Protein AF-A0A4Q4BUV3-F1 (afdb_monomer)

Solvent-accessible surface area (backbone atoms only — not comparable to full-atom values): 6819 Å² total; per-residue (Å²): 136,80,73,73,77,63,59,69,72,70,64,73,76,80,80,60,52,36,67,53,40,50,51,50,42,55,48,51,51,50,49,51,53,51,48,46,60,72,76,55,54,90,55,51,102,71,52,65,72,69,75,55,47,38,28,50,54,20,21,55,54,13,25,55,51,11,51,73,46,25,76,79,50,69,86,51,58,69,67,56,48,50,50,52,30,52,51,52,36,66,43,22,57,72,78,22,65,92,39,58,62,58,18,38,16,52,26,19,21,36,51,14,25,40,35,22,20,49,28,52,49,33,50,62,78,73,106

Secondary structure (DSSP, 8-state):
---TTSGGGSS------HHHHHHHHHHHHHHHHHHHHHH-GGG-SS--GGGGHHHHHHHHHHHHHHHHHHHHHTTS-HHHHHHHHHHHHHHHHHH-TT-HHHHHHHHHHHHHHHHHHHHHHHHHHT-

Sequence (127 aa):
MTNHTDRRRVDGDITFSAAAWIAIDLVALGVLVLLLWIFQPEKGLLPEPSWLIDPVVGWLIGNVVGFVAFRALLRIPPAAVAAACLVLVALSPIVFVKYPAMGAFFAGLVIGLGSGALIHRARVEQA

Nearest PDB structures (foldseek):
  8pnl-assembly1_A  TM=5.744E-01  e=1.800E+00  Mycolicibacterium hassiacum DSM 44199

Structure (mmCIF, N/CA/C/O backbone):
data_AF-A0A4Q4BUV3-F1
#
_entry.id   AF-A0A4Q4BUV3-F1
#
loop_
_atom_site.group_PDB
_atom_site.id
_atom_site.type_symbol
_atom_site.label_atom_id
_atom_site.label_alt_id
_atom_site.label_comp_id
_atom_site.label_asym_id
_atom_site.label_entity_id
_atom_site.label_seq_id
_atom_site.pdbx_PDB_ins_code
_atom_site.Cartn_x
_atom_site.Cartn_y
_atom_site.Cartn_z
_atom_site.occupancy
_atom_site.B_iso_or_equiv
_atom_site.auth_seq_id
_atom_site.auth_comp_id
_atom_site.auth_asym_id
_atom_site.auth_atom_id
_atom_site.pdbx_PDB_model_num
ATOM 1 N N . MET A 1 1 ? 35.374 19.566 -24.943 1.00 44.75 1 MET A N 1
ATOM 2 C CA . MET A 1 1 ? 34.295 18.603 -25.251 1.00 44.75 1 MET A CA 1
ATOM 3 C C . MET A 1 1 ? 33.828 18.011 -23.935 1.00 44.75 1 MET A C 1
ATOM 5 O O . MET A 1 1 ? 34.454 17.108 -23.401 1.00 44.75 1 MET A O 1
ATOM 9 N N . THR A 1 2 ? 32.833 18.643 -23.324 1.00 46.62 2 THR A N 1
ATOM 10 C CA . THR A 1 2 ? 32.289 18.256 -22.021 1.00 46.62 2 THR A CA 1
ATOM 11 C C . THR A 1 2 ? 31.466 16.982 -22.170 1.00 46.62 2 THR A C 1
ATOM 13 O O . THR A 1 2 ? 30.548 16.932 -22.986 1.00 46.62 2 THR A O 1
ATOM 16 N N . ASN A 1 3 ? 31.829 15.955 -21.399 1.00 44.91 3 ASN A N 1
ATOM 17 C CA . ASN A 1 3 ? 31.134 14.674 -21.286 1.00 44.91 3 ASN A CA 1
ATOM 18 C C . ASN A 1 3 ? 29.644 14.889 -20.958 1.00 44.91 3 ASN A C 1
ATOM 20 O O . ASN A 1 3 ? 29.255 15.024 -19.802 1.00 44.91 3 ASN A O 1
ATOM 24 N N . HIS A 1 4 ? 28.792 14.904 -21.984 1.00 49.50 4 HIS A N 1
ATOM 25 C CA . HIS A 1 4 ? 27.333 14.852 -21.834 1.00 49.50 4 HIS A CA 1
ATOM 26 C C . HIS A 1 4 ? 26.827 13.455 -21.438 1.00 49.50 4 HIS A C 1
ATOM 28 O O . HIS A 1 4 ? 25.644 13.279 -21.158 1.00 49.50 4 HIS A O 1
ATOM 34 N N . THR A 1 5 ? 27.717 12.468 -21.394 1.00 51.16 5 THR A N 1
ATOM 35 C CA . THR A 1 5 ? 27.432 11.081 -21.024 1.00 51.16 5 THR A CA 1
ATOM 36 C C . THR A 1 5 ? 27.304 10.863 -19.519 1.00 51.16 5 THR A C 1
ATOM 38 O O . THR A 1 5 ? 26.692 9.879 -19.123 1.00 51.16 5 THR A O 1
ATOM 41 N N . ASP A 1 6 ? 27.785 11.791 -18.684 1.00 44.88 6 ASP A N 1
ATOM 42 C CA . ASP A 1 6 ? 27.746 11.629 -17.222 1.00 44.88 6 ASP A CA 1
ATOM 43 C C . ASP A 1 6 ? 26.495 12.249 -16.572 1.00 44.88 6 ASP A C 1
ATOM 45 O O . ASP A 1 6 ? 26.070 11.856 -15.489 1.00 44.88 6 ASP A O 1
ATOM 49 N N . ARG A 1 7 ? 25.811 13.174 -17.265 1.00 43.19 7 ARG A N 1
ATOM 50 C CA . ARG A 1 7 ? 24.569 13.777 -16.742 1.00 43.19 7 ARG A CA 1
ATOM 51 C C . ARG A 1 7 ? 23.370 12.829 -16.740 1.00 43.19 7 ARG A C 1
ATOM 53 O O . ARG A 1 7 ? 22.482 13.022 -15.925 1.00 43.19 7 ARG A O 1
ATOM 60 N N . ARG A 1 8 ? 23.349 11.783 -17.577 1.00 43.66 8 ARG A N 1
ATOM 61 C CA . ARG A 1 8 ? 22.233 10.811 -17.590 1.00 43.66 8 ARG A CA 1
ATOM 62 C C . ARG A 1 8 ? 22.223 9.854 -16.398 1.00 43.66 8 ARG A C 1
ATOM 64 O O . ARG A 1 8 ? 21.238 9.156 -16.212 1.00 43.66 8 ARG A O 1
ATOM 71 N N . ARG A 1 9 ? 23.290 9.802 -15.592 1.00 43.41 9 ARG A N 1
ATOM 72 C CA . ARG A 1 9 ? 23.298 9.041 -14.329 1.00 43.41 9 ARG A CA 1
ATOM 73 C C . ARG A 1 9 ? 22.746 9.827 -13.140 1.00 43.41 9 ARG A C 1
ATOM 75 O O . ARG A 1 9 ? 22.560 9.245 -12.078 1.00 43.41 9 ARG A O 1
ATOM 82 N N . VAL A 1 10 ? 22.493 11.124 -13.319 1.00 46.31 10 VAL A N 1
ATOM 83 C CA . VAL A 1 10 ? 21.963 12.031 -12.287 1.00 46.31 10 VAL A CA 1
ATOM 84 C C . VAL A 1 10 ? 20.458 12.279 -12.475 1.00 46.31 10 VAL A C 1
ATOM 86 O O . VAL A 1 10 ? 19.847 12.988 -11.688 1.00 46.31 10 VAL A O 1
ATOM 89 N N . ASP A 1 11 ? 19.827 11.632 -13.456 1.00 42.47 11 ASP A N 1
ATOM 90 C CA . ASP A 1 11 ? 18.376 11.448 -13.473 1.00 42.47 11 ASP A CA 1
ATOM 91 C C . ASP A 1 11 ? 18.083 10.183 -12.659 1.00 42.47 11 ASP A C 1
ATOM 93 O O . ASP A 1 11 ? 18.047 9.067 -13.171 1.00 42.47 11 ASP A O 1
ATOM 97 N N . GLY A 1 12 ? 18.044 10.370 -11.338 1.00 42.50 12 GLY A N 1
ATOM 98 C CA . GLY A 1 12 ? 17.965 9.324 -10.326 1.00 42.50 12 GLY A CA 1
ATOM 99 C C . GLY A 1 12 ? 16.660 8.534 -10.353 1.00 42.50 12 GLY A C 1
ATOM 100 O O . GLY A 1 12 ? 15.822 8.684 -9.465 1.00 42.50 12 GLY A O 1
ATOM 101 N N . ASP A 1 13 ? 16.520 7.631 -11.317 1.00 49.44 13 ASP A N 1
ATOM 102 C CA . ASP A 1 13 ? 15.626 6.492 -11.179 1.00 49.44 13 ASP A CA 1
ATOM 103 C C . ASP A 1 13 ? 16.238 5.566 -10.123 1.00 49.44 13 ASP A C 1
ATOM 105 O O . ASP A 1 13 ? 17.085 4.719 -10.406 1.00 49.44 13 ASP A O 1
ATOM 109 N N . ILE A 1 14 ? 15.845 5.756 -8.860 1.00 54.91 14 ILE A N 1
ATOM 110 C CA . ILE A 1 14 ? 16.101 4.766 -7.814 1.00 54.91 14 ILE A CA 1
ATOM 111 C C . ILE A 1 14 ? 15.258 3.536 -8.174 1.00 54.91 14 ILE A C 1
ATOM 113 O O . ILE A 1 14 ? 14.113 3.387 -7.743 1.00 54.91 14 ILE A O 1
ATOM 117 N N . THR A 1 15 ? 15.801 2.671 -9.028 1.00 59.22 15 THR A N 1
ATOM 118 C CA . THR A 1 15 ? 15.184 1.398 -9.396 1.00 59.22 15 THR A CA 1
ATOM 119 C C . THR A 1 15 ? 15.360 0.433 -8.232 1.00 59.22 15 THR A C 1
ATOM 121 O O . THR A 1 15 ? 16.354 -0.287 -8.129 1.00 59.22 15 THR A O 1
ATOM 124 N N . PHE A 1 16 ? 14.407 0.461 -7.306 1.00 69.75 16 PHE A N 1
ATOM 125 C CA . PHE A 1 16 ? 14.313 -0.531 -6.245 1.00 69.75 16 PHE A CA 1
ATOM 126 C C . PHE A 1 16 ? 13.957 -1.899 -6.828 1.00 69.75 16 PHE A C 1
ATOM 128 O O . PHE A 1 16 ? 13.153 -2.011 -7.756 1.00 69.75 16 PHE A O 1
ATOM 135 N N . SER A 1 17 ? 14.536 -2.957 -6.259 1.00 84.62 17 SER A N 1
ATOM 136 C CA . SER A 1 17 ? 14.146 -4.319 -6.611 1.00 84.62 17 SER A CA 1
ATOM 137 C C . SER A 1 17 ? 12.696 -4.594 -6.210 1.00 84.62 17 SER A C 1
ATOM 139 O O . SER A 1 17 ? 12.170 -3.983 -5.277 1.00 84.62 17 SER A O 1
ATOM 141 N N . ALA A 1 18 ? 12.048 -5.565 -6.860 1.00 85.25 18 ALA A N 1
ATOM 142 C CA . ALA A 1 18 ? 10.712 -6.002 -6.452 1.00 85.25 18 ALA A CA 1
ATOM 143 C C . ALA A 1 18 ? 10.667 -6.405 -4.963 1.00 85.25 18 ALA A C 1
ATOM 145 O O . ALA A 1 18 ? 9.688 -6.126 -4.278 1.00 85.25 18 ALA A O 1
ATOM 146 N N . ALA A 1 19 ? 11.749 -6.997 -4.441 1.00 86.12 19 ALA A N 1
ATOM 147 C CA . ALA A 1 19 ? 11.889 -7.325 -3.023 1.00 86.12 19 ALA A CA 1
ATOM 148 C C . ALA A 1 19 ? 11.889 -6.081 -2.118 1.00 86.12 19 ALA A C 1
ATOM 150 O O . ALA A 1 19 ? 11.239 -6.089 -1.074 1.00 86.12 19 ALA A O 1
ATOM 151 N N . ALA A 1 20 ? 12.566 -5.001 -2.521 1.00 87.50 20 ALA A N 1
ATOM 152 C CA . ALA A 1 20 ? 12.547 -3.745 -1.776 1.00 87.50 20 ALA A CA 1
ATOM 153 C C . ALA A 1 20 ? 11.144 -3.115 -1.765 1.00 87.50 20 ALA A C 1
ATOM 155 O O . ALA A 1 20 ? 10.697 -2.660 -0.715 1.00 87.50 20 ALA A O 1
ATOM 156 N N . TRP A 1 21 ? 10.409 -3.163 -2.881 1.00 89.06 21 TRP A N 1
ATOM 157 C CA . TRP A 1 21 ? 9.020 -2.688 -2.919 1.00 89.06 21 TRP A CA 1
ATOM 158 C C . TRP A 1 21 ? 8.074 -3.518 -2.047 1.00 89.06 21 TRP A C 1
ATOM 160 O O . TRP A 1 21 ? 7.234 -2.939 -1.366 1.00 89.06 21 TRP A O 1
ATOM 170 N N . ILE A 1 22 ? 8.242 -4.844 -2.005 1.00 90.06 22 ILE A N 1
ATOM 171 C CA . ILE A 1 22 ? 7.488 -5.715 -1.086 1.00 90.06 22 ILE A CA 1
ATOM 172 C C . ILE A 1 22 ? 7.791 -5.347 0.373 1.00 90.06 22 ILE A C 1
ATOM 174 O O . ILE A 1 22 ? 6.876 -5.251 1.186 1.00 90.06 22 ILE A O 1
ATOM 178 N N . ALA A 1 23 ? 9.060 -5.112 0.718 1.00 91.75 23 ALA A N 1
ATOM 179 C CA . ALA A 1 23 ? 9.426 -4.704 2.072 1.00 91.75 23 ALA A CA 1
ATOM 180 C C . ALA A 1 23 ? 8.800 -3.349 2.446 1.00 91.75 23 ALA A C 1
ATOM 182 O O . ALA A 1 23 ? 8.243 -3.217 3.533 1.00 91.75 23 ALA A O 1
ATOM 183 N N . ILE A 1 24 ? 8.840 -2.368 1.538 1.00 89.88 24 ILE A N 1
ATOM 184 C CA . ILE A 1 24 ? 8.211 -1.052 1.734 1.00 89.88 24 ILE A CA 1
ATOM 185 C C . ILE A 1 24 ? 6.696 -1.193 1.924 1.00 89.88 24 ILE A C 1
ATOM 187 O O . ILE A 1 24 ? 6.144 -0.558 2.817 1.00 89.88 24 ILE A O 1
ATOM 191 N N . ASP A 1 25 ? 6.036 -2.033 1.129 1.00 92.12 25 ASP A N 1
ATOM 192 C CA . ASP A 1 25 ? 4.597 -2.299 1.220 1.00 92.12 25 ASP A CA 1
ATOM 193 C C . ASP A 1 25 ? 4.198 -2.881 2.583 1.00 92.12 25 ASP A C 1
ATOM 195 O O . ASP A 1 25 ? 3.323 -2.344 3.266 1.00 92.12 25 ASP A O 1
ATOM 199 N N . LEU A 1 26 ? 4.904 -3.923 3.034 1.00 94.38 26 LEU A N 1
ATOM 200 C CA . LEU A 1 26 ? 4.660 -4.543 4.338 1.00 94.38 26 LEU A CA 1
ATOM 201 C C . LEU A 1 26 ? 4.936 -3.577 5.496 1.00 94.38 26 LEU A C 1
ATOM 203 O O . LEU A 1 26 ? 4.176 -3.545 6.464 1.00 94.38 26 LEU A O 1
ATOM 207 N N . VAL A 1 27 ? 5.995 -2.767 5.397 1.00 94.31 27 VAL A N 1
ATOM 208 C CA . VAL A 1 27 ? 6.300 -1.730 6.392 1.00 94.31 27 VAL A CA 1
ATOM 209 C C . VAL A 1 27 ? 5.212 -0.658 6.402 1.00 94.31 27 VAL A C 1
ATOM 211 O O . VAL A 1 27 ? 4.765 -0.275 7.478 1.00 94.31 27 VAL A O 1
ATOM 214 N N . ALA A 1 28 ? 4.740 -0.201 5.241 1.00 92.00 28 ALA A N 1
ATOM 215 C CA . ALA A 1 28 ? 3.675 0.795 5.146 1.00 92.00 28 ALA A CA 1
ATOM 216 C C . ALA A 1 28 ? 2.360 0.284 5.754 1.00 92.00 28 ALA A C 1
ATOM 218 O O . ALA A 1 28 ? 1.730 0.998 6.537 1.00 92.00 28 ALA A O 1
ATOM 219 N N . LEU A 1 29 ? 1.979 -0.964 5.460 1.00 92.56 29 LEU A N 1
ATOM 220 C CA . LEU A 1 29 ? 0.818 -1.602 6.079 1.00 92.56 29 LEU A CA 1
ATOM 221 C C . LEU A 1 29 ? 1.000 -1.746 7.596 1.00 92.56 29 LEU A C 1
ATOM 223 O O . LEU A 1 29 ? 0.091 -1.416 8.355 1.00 92.56 29 LEU A O 1
ATOM 227 N N . GLY A 1 30 ? 2.176 -2.186 8.050 1.00 91.44 30 GLY A N 1
ATOM 228 C CA . GLY A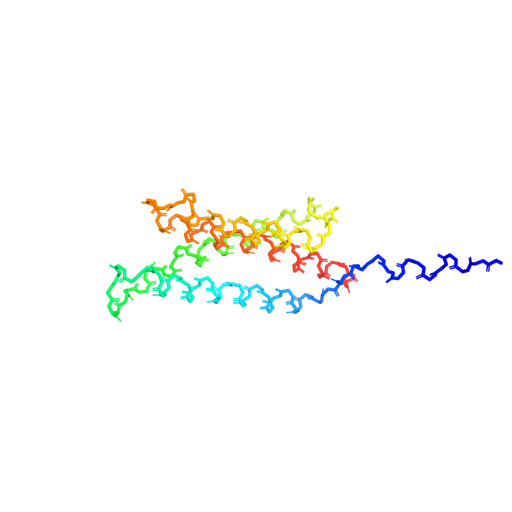 1 30 ? 2.494 -2.307 9.474 1.00 91.44 30 GLY A CA 1
ATOM 229 C C . GLY A 1 30 ? 2.422 -0.968 10.212 1.00 91.44 30 GLY A C 1
ATOM 230 O O . GLY A 1 30 ? 1.850 -0.893 11.298 1.00 91.44 30 GLY A O 1
ATOM 231 N N . VAL A 1 31 ? 2.931 0.105 9.600 1.00 91.56 31 VAL A N 1
ATOM 232 C CA . VAL A 1 31 ? 2.824 1.472 10.126 1.00 91.56 31 VAL A CA 1
ATOM 233 C C . VAL A 1 31 ? 1.364 1.914 10.190 1.00 91.56 31 VAL A C 1
ATOM 235 O O . VAL A 1 31 ? 0.948 2.432 11.222 1.00 91.56 31 VAL A O 1
ATOM 238 N N . LEU A 1 32 ? 0.562 1.673 9.146 1.00 89.94 32 LEU A N 1
ATOM 239 C CA . LEU A 1 32 ? -0.870 1.990 9.168 1.00 89.94 32 LEU A CA 1
ATOM 240 C C . LEU A 1 32 ? -1.582 1.265 10.319 1.00 89.94 32 LEU A C 1
ATOM 242 O O . LEU A 1 32 ? -2.307 1.895 11.085 1.00 89.94 32 LEU A O 1
ATOM 246 N N . VAL A 1 33 ? -1.345 -0.038 10.470 1.00 88.69 33 VAL A N 1
ATOM 247 C CA . VAL A 1 33 ? -1.927 -0.853 11.546 1.00 88.69 33 VAL A CA 1
ATOM 248 C C . VAL A 1 33 ? -1.511 -0.334 12.925 1.00 88.69 33 VAL A C 1
ATOM 250 O O . VAL A 1 33 ? -2.360 -0.199 13.805 1.00 88.69 33 V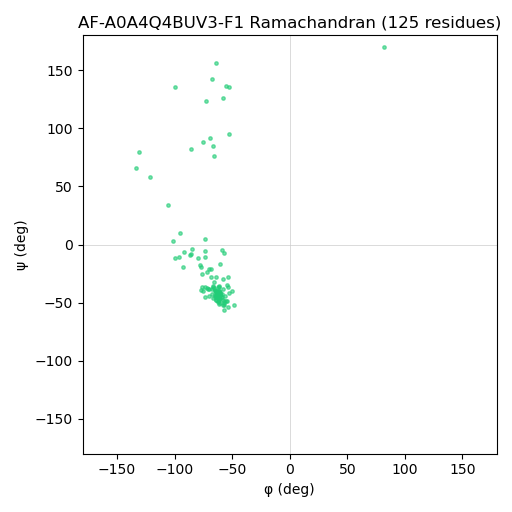AL A O 1
ATOM 253 N N . LEU A 1 34 ? -0.234 0.017 13.108 1.00 87.94 34 LEU A N 1
ATOM 254 C CA . LEU A 1 34 ? 0.275 0.584 14.358 1.00 87.94 34 LEU A CA 1
ATOM 255 C C . LEU A 1 34 ? -0.380 1.936 14.679 1.00 87.94 34 LEU A C 1
ATOM 257 O O . LEU A 1 34 ? -0.763 2.179 15.822 1.00 87.94 34 LEU A O 1
ATOM 261 N N . LEU A 1 35 ? -0.538 2.805 13.678 1.00 85.06 35 LEU A N 1
ATOM 262 C CA . LEU A 1 35 ? -1.200 4.099 13.844 1.00 85.06 35 LEU A CA 1
ATOM 263 C C . LEU A 1 35 ? -2.677 3.930 14.212 1.00 85.06 35 LEU A C 1
ATOM 265 O O . LEU A 1 35 ? -3.151 4.600 15.126 1.00 85.06 35 LEU A O 1
ATOM 269 N N . LEU A 1 36 ? -3.397 3.020 13.552 1.00 82.69 36 LEU A N 1
ATOM 270 C CA . LEU A 1 36 ? -4.792 2.723 13.891 1.00 82.69 36 LEU A CA 1
ATOM 271 C C . LEU A 1 36 ? -4.916 2.183 15.320 1.00 82.69 36 LEU A C 1
ATOM 273 O O . LEU A 1 36 ? -5.809 2.599 16.052 1.00 82.69 36 LEU A O 1
ATOM 277 N N . TRP A 1 37 ? -3.985 1.328 15.744 1.00 80.19 37 TRP A N 1
ATOM 278 C CA . TRP A 1 37 ? -3.956 0.803 17.107 1.00 80.19 37 TRP A CA 1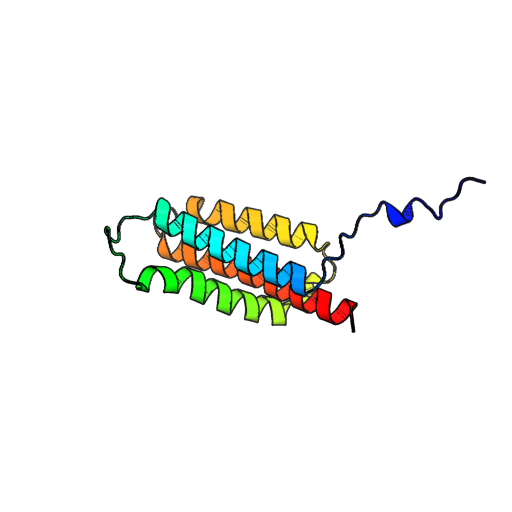
ATOM 279 C C . TRP A 1 37 ? -3.726 1.892 18.170 1.00 80.19 37 TRP A C 1
ATOM 281 O O . TRP A 1 37 ? -4.396 1.883 19.200 1.00 80.19 37 TRP A O 1
ATOM 291 N N . ILE A 1 38 ? -2.827 2.852 17.917 1.00 80.19 38 ILE A N 1
ATOM 292 C CA . ILE A 1 38 ? -2.524 3.953 18.852 1.00 80.19 38 ILE A CA 1
ATOM 293 C C . ILE A 1 38 ? -3.652 4.994 18.890 1.00 80.19 38 ILE A C 1
ATOM 295 O O . ILE A 1 38 ? -4.031 5.459 19.965 1.00 80.19 38 ILE A O 1
ATOM 299 N N . PHE A 1 39 ? -4.163 5.396 17.723 1.00 76.69 39 PHE A N 1
ATOM 300 C CA . PHE A 1 39 ? -5.027 6.574 17.588 1.00 76.69 39 PHE A CA 1
ATOM 301 C C . PHE A 1 39 ? -6.526 6.262 17.517 1.00 76.69 39 PHE A C 1
ATOM 303 O O . PHE A 1 39 ? -7.326 7.185 17.658 1.00 76.69 39 PHE A O 1
ATOM 310 N N . GLN A 1 40 ? -6.932 5.000 17.337 1.00 70.19 40 GLN A N 1
ATOM 311 C CA . GLN A 1 40 ? -8.344 4.588 17.364 1.00 70.19 40 GLN A CA 1
ATOM 312 C C . GLN A 1 40 ? -8.633 3.524 18.443 1.00 70.19 40 GLN A C 1
ATOM 314 O O . GLN A 1 40 ? -9.156 2.449 18.139 1.00 70.19 40 GLN A O 1
ATOM 319 N N . PRO A 1 41 ? -8.356 3.813 19.731 1.00 57.31 41 PRO A N 1
ATOM 320 C CA . PRO A 1 41 ? -8.573 2.876 20.833 1.00 57.31 41 PRO A CA 1
ATOM 321 C C . PRO A 1 41 ? -10.054 2.685 21.206 1.00 57.31 41 PRO A C 1
ATOM 323 O O . PRO A 1 41 ? -10.343 1.974 22.167 1.00 57.31 41 PRO A O 1
ATOM 326 N N . GLU A 1 42 ? -11.006 3.274 20.466 1.00 55.56 42 GLU A N 1
ATOM 327 C CA . GLU A 1 42 ? -12.459 3.176 20.719 1.00 55.56 42 GLU A CA 1
ATOM 328 C C . GLU A 1 42 ? -12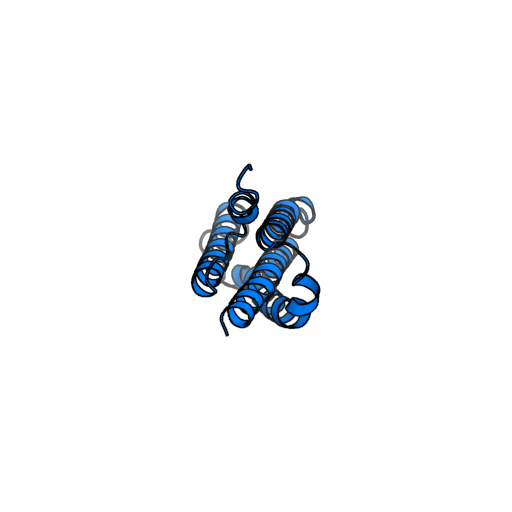.992 1.726 20.750 1.00 55.56 42 GLU A C 1
ATOM 330 O O . GLU A 1 42 ? -14.131 1.493 21.144 1.00 55.56 42 GLU A O 1
ATOM 335 N N . LYS A 1 43 ? -12.163 0.732 20.406 1.00 53.50 43 LYS A N 1
ATOM 336 C CA . LYS A 1 43 ? -12.467 -0.704 20.496 1.00 53.50 43 LYS A CA 1
ATOM 337 C C . LYS A 1 43 ? -11.980 -1.397 21.784 1.00 53.50 43 LYS A C 1
ATOM 339 O O . LYS A 1 43 ? -12.099 -2.613 21.894 1.00 53.50 43 LYS A O 1
ATOM 344 N N . GLY A 1 44 ? -11.515 -0.649 22.787 1.00 46.41 44 GLY A N 1
ATOM 345 C CA . GLY A 1 44 ? -11.133 -1.180 24.103 1.00 46.41 44 GLY A CA 1
ATOM 346 C C . GLY A 1 44 ? -9.723 -1.782 24.151 1.00 46.41 44 GLY A C 1
ATOM 347 O O . GLY A 1 44 ? -9.074 -1.964 23.130 1.00 46.41 44 GLY A O 1
ATOM 348 N N . LEU A 1 45 ? -9.234 -2.089 25.362 1.00 52.41 45 LEU A N 1
ATOM 349 C CA . LEU A 1 45 ? -7.873 -2.601 25.634 1.00 52.41 45 LEU A CA 1
ATOM 350 C C . LEU A 1 45 ? -7.546 -3.945 24.947 1.00 52.41 45 LEU A C 1
ATOM 352 O O . LEU A 1 45 ? -6.377 -4.305 24.827 1.00 52.41 45 LEU A O 1
ATOM 356 N N . LEU A 1 46 ? -8.574 -4.660 24.483 1.00 53.06 46 LEU A N 1
ATOM 357 C CA . LEU A 1 46 ? -8.493 -5.838 23.622 1.00 53.06 46 LEU A CA 1
ATOM 358 C C . LEU A 1 46 ? -9.464 -5.632 22.451 1.00 53.06 46 LEU A C 1
ATOM 360 O O . LEU A 1 46 ? -10.583 -6.144 22.496 1.00 53.06 46 LEU A O 1
ATOM 364 N N . PRO A 1 47 ? -9.081 -4.850 21.427 1.00 56.56 47 PRO A N 1
ATOM 365 C CA . PRO A 1 47 ? -9.916 -4.672 20.255 1.00 56.56 47 PRO A CA 1
ATOM 366 C C . PRO A 1 47 ? -10.188 -6.038 19.626 1.00 56.56 47 PRO A C 1
ATOM 368 O O . PRO A 1 47 ? -9.244 -6.770 19.315 1.00 56.56 47 PRO A O 1
ATOM 371 N N . GLU A 1 48 ? -11.454 -6.390 19.406 1.00 66.81 48 GLU A N 1
ATOM 372 C CA . GLU A 1 48 ? -11.772 -7.549 18.572 1.00 66.81 48 GLU A CA 1
ATOM 373 C C . GLU A 1 48 ? -11.050 -7.400 17.228 1.00 66.81 48 GLU A C 1
ATOM 375 O O . GLU A 1 48 ? -11.105 -6.314 16.649 1.00 66.81 48 GLU A O 1
ATOM 380 N N . PRO A 1 49 ? -10.411 -8.447 16.678 1.00 69.50 49 PRO A N 1
ATOM 381 C CA . PRO A 1 49 ? -9.571 -8.350 15.477 1.00 69.50 49 PRO A CA 1
ATOM 382 C C . PRO A 1 49 ? -10.291 -7.811 14.226 1.00 69.50 49 PRO A C 1
ATOM 384 O O . PRO A 1 49 ? -9.651 -7.558 13.209 1.00 69.50 49 PRO A O 1
ATOM 387 N N . SER A 1 50 ? -11.603 -7.574 14.296 1.00 76.75 50 SER A N 1
ATOM 388 C CA . SER A 1 50 ? -12.423 -6.956 13.257 1.00 76.75 50 SER A CA 1
ATOM 389 C C . SER A 1 50 ? -11.909 -5.599 12.762 1.00 76.75 50 SER A C 1
ATOM 391 O O . SER A 1 50 ? -12.121 -5.263 11.604 1.00 76.75 50 SER A O 1
ATOM 393 N N . TRP A 1 51 ? -11.198 -4.816 13.580 1.00 77.19 51 TRP A N 1
ATOM 394 C CA . TRP A 1 51 ? -10.626 -3.529 13.145 1.00 77.19 51 TRP A CA 1
ATOM 395 C C . TRP A 1 51 ? -9.488 -3.650 12.132 1.00 77.19 51 TRP A C 1
ATOM 397 O O . TRP A 1 51 ? -9.214 -2.691 11.417 1.00 77.19 51 TRP A O 1
ATOM 407 N N . LEU A 1 52 ? -8.840 -4.816 12.055 1.00 84.81 52 LEU A N 1
ATOM 408 C CA . LEU A 1 52 ? -7.822 -5.098 11.044 1.00 84.81 52 LEU A CA 1
ATOM 409 C C . LEU A 1 52 ? -8.445 -5.396 9.680 1.00 84.81 52 LEU A C 1
ATOM 411 O O . LEU A 1 52 ? -7.756 -5.292 8.669 1.00 84.81 52 LEU A O 1
ATOM 415 N N . ILE A 1 53 ? -9.730 -5.762 9.636 1.00 88.25 53 ILE A N 1
ATOM 416 C CA . ILE A 1 53 ? -10.391 -6.183 8.399 1.00 88.25 53 ILE A CA 1
ATOM 417 C C . ILE A 1 53 ? -10.393 -5.034 7.395 1.00 88.25 53 ILE A C 1
ATOM 419 O O . ILE A 1 53 ? -9.964 -5.232 6.264 1.00 88.25 53 ILE A O 1
ATOM 423 N N . ASP A 1 54 ? -10.802 -3.835 7.806 1.00 89.62 54 ASP A N 1
ATOM 424 C CA . ASP A 1 54 ? -10.922 -2.686 6.905 1.00 89.62 54 ASP A CA 1
ATOM 425 C C . ASP A 1 54 ? -9.598 -2.341 6.187 1.00 89.62 54 ASP A C 1
ATOM 427 O O . ASP A 1 54 ? -9.574 -2.364 4.950 1.00 89.62 54 ASP A O 1
ATOM 431 N N . PRO A 1 55 ? -8.473 -2.080 6.891 1.00 91.00 55 PRO A N 1
ATOM 432 C CA . PRO A 1 55 ? -7.211 -1.756 6.228 1.00 91.00 55 PRO A CA 1
ATOM 433 C C . PRO A 1 55 ? -6.632 -2.936 5.437 1.00 91.00 55 PRO A C 1
ATOM 435 O O . PRO A 1 55 ? -6.080 -2.721 4.359 1.00 91.00 55 PRO A O 1
ATOM 438 N N . VAL A 1 56 ? -6.773 -4.178 5.919 1.00 93.38 56 VAL A N 1
ATOM 439 C CA . VAL A 1 56 ? -6.239 -5.363 5.223 1.00 93.38 56 VAL A CA 1
ATOM 440 C C . VAL A 1 56 ? -7.023 -5.654 3.945 1.00 93.38 56 VAL A C 1
ATOM 442 O O . VAL A 1 56 ? -6.418 -5.894 2.903 1.00 93.38 56 VAL A O 1
ATOM 445 N N . VAL A 1 57 ? -8.356 -5.597 3.985 1.00 94.56 57 VAL A N 1
ATOM 446 C CA . VAL A 1 57 ? -9.202 -5.793 2.797 1.00 94.56 57 VAL A CA 1
ATOM 447 C C . VAL A 1 57 ? -8.943 -4.687 1.781 1.00 94.56 57 VAL A C 1
ATOM 449 O O . VAL A 1 57 ? -8.764 -4.988 0.600 1.00 94.56 57 VAL A O 1
ATOM 452 N N . GLY A 1 58 ? -8.846 -3.432 2.233 1.00 94.50 58 GLY A N 1
ATOM 453 C CA . GLY A 1 58 ? -8.431 -2.319 1.385 1.00 94.50 58 GLY A CA 1
ATOM 454 C C . GLY A 1 58 ? -7.103 -2.615 0.692 1.00 94.50 58 GLY A C 1
ATOM 455 O O . GLY A 1 58 ? -7.036 -2.592 -0.534 1.00 94.50 58 GLY A O 1
ATOM 456 N N . TRP A 1 59 ? -6.074 -2.983 1.456 1.00 96.88 59 TRP A N 1
ATOM 457 C CA . TRP A 1 59 ? -4.738 -3.307 0.943 1.00 96.88 59 TRP A CA 1
ATOM 458 C C . TRP A 1 59 ? -4.714 -4.465 -0.059 1.00 96.88 59 TRP A C 1
ATOM 460 O O . TRP A 1 59 ? -4.060 -4.361 -1.101 1.00 96.88 59 TRP A O 1
ATOM 470 N N . LEU A 1 60 ? -5.463 -5.539 0.198 1.00 96.19 60 LEU A N 1
ATOM 471 C CA . LEU A 1 60 ? -5.577 -6.668 -0.728 1.00 96.19 60 LEU A CA 1
ATOM 472 C C . LEU A 1 60 ? -6.247 -6.253 -2.044 1.00 96.19 60 LEU A C 1
ATOM 474 O O . LEU A 1 60 ? -5.720 -6.542 -3.120 1.00 96.19 60 LEU A O 1
ATOM 478 N N . ILE A 1 61 ? -7.376 -5.541 -1.970 1.00 96.12 61 ILE A N 1
ATOM 479 C CA . ILE A 1 61 ? -8.073 -5.031 -3.160 1.00 96.12 61 ILE A CA 1
ATOM 480 C C . ILE A 1 61 ? -7.163 -4.065 -3.923 1.00 96.12 61 ILE A C 1
ATOM 482 O O . ILE A 1 61 ? -7.035 -4.174 -5.142 1.00 96.12 61 ILE A O 1
ATOM 486 N N . GLY A 1 62 ? -6.490 -3.164 -3.208 1.00 95.12 62 GLY A N 1
ATOM 487 C CA . GLY A 1 62 ? -5.521 -2.227 -3.759 1.00 95.12 62 GLY A CA 1
ATOM 488 C C . GLY A 1 62 ? -4.433 -2.940 -4.555 1.00 95.12 62 GLY A C 1
ATOM 489 O O . GLY A 1 62 ? -4.210 -2.582 -5.705 1.00 95.12 62 GLY A O 1
ATOM 490 N N . ASN A 1 63 ? -3.822 -3.989 -4.000 1.00 95.06 63 ASN A N 1
ATOM 491 C CA . ASN A 1 63 ? -2.791 -4.777 -4.686 1.00 95.0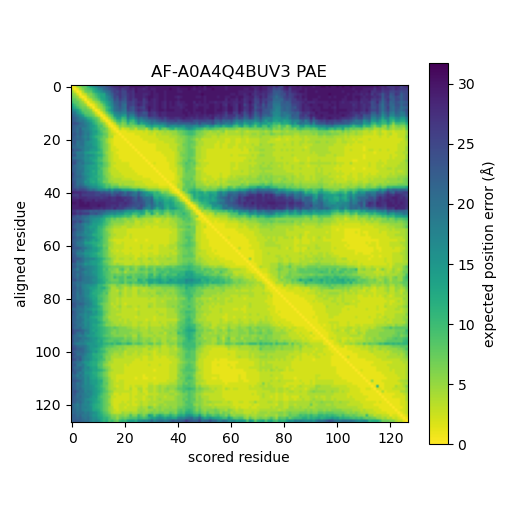6 63 ASN A CA 1
ATOM 492 C C . ASN A 1 63 ? -3.293 -5.387 -5.996 1.00 95.06 63 ASN A C 1
ATOM 494 O O . ASN A 1 63 ? -2.616 -5.293 -7.022 1.00 95.06 63 ASN A O 1
ATOM 498 N N . VAL A 1 64 ? -4.496 -5.967 -5.988 1.00 94.50 64 VAL A N 1
ATOM 499 C CA . VAL A 1 64 ? -5.113 -6.537 -7.197 1.00 94.50 64 VAL A CA 1
ATOM 500 C C . VAL A 1 64 ? -5.376 -5.449 -8.239 1.00 94.50 64 VAL A C 1
ATOM 502 O O . VAL A 1 64 ? -5.045 -5.620 -9.414 1.00 94.50 64 VAL A O 1
ATOM 505 N N . VAL A 1 65 ? -5.929 -4.308 -7.825 1.00 93.44 65 VAL A N 1
ATOM 506 C CA . VAL A 1 65 ? -6.197 -3.175 -8.724 1.00 93.44 65 VAL A CA 1
ATOM 507 C C . VAL A 1 65 ? -4.893 -2.597 -9.277 1.00 93.44 65 VAL A C 1
ATOM 509 O O . VAL A 1 65 ? -4.792 -2.376 -10.482 1.00 93.44 65 VAL A O 1
ATOM 512 N N . GLY A 1 66 ? -3.880 -2.406 -8.433 1.00 90.50 66 GLY A N 1
ATOM 513 C CA . GLY A 1 66 ? -2.550 -1.933 -8.814 1.00 90.50 66 GLY A CA 1
ATOM 514 C C . GLY A 1 66 ? -1.869 -2.878 -9.800 1.00 90.50 66 GLY A C 1
ATOM 515 O O . GLY A 1 66 ? -1.311 -2.422 -10.799 1.00 90.50 66 GLY A O 1
ATOM 516 N N . PHE A 1 67 ? -1.997 -4.191 -9.587 1.00 90.00 67 PHE A N 1
ATOM 517 C CA . PHE A 1 67 ? -1.528 -5.201 -10.532 1.00 90.00 67 PHE A CA 1
ATOM 518 C C . PHE A 1 67 ? -2.196 -5.072 -11.899 1.00 90.00 67 PHE A C 1
ATOM 520 O O . PHE A 1 67 ? -1.505 -5.134 -12.906 1.00 90.00 67 PHE A O 1
ATOM 527 N N . VAL A 1 68 ? -3.513 -4.875 -11.971 1.00 90.25 68 VAL A N 1
ATOM 528 C CA . VAL A 1 68 ? -4.214 -4.734 -13.261 1.00 90.25 68 VAL A CA 1
ATOM 529 C C . VAL A 1 68 ? -3.895 -3.387 -13.923 1.00 90.25 68 VAL A C 1
ATOM 531 O O . VAL A 1 68 ? -3.715 -3.309 -15.140 1.00 90.25 68 VAL A O 1
ATOM 534 N N . ALA A 1 69 ? -3.773 -2.323 -13.128 1.00 86.62 69 ALA A N 1
ATOM 535 C CA . ALA A 1 69 ? -3.566 -0.956 -13.597 1.00 86.62 69 ALA A CA 1
ATOM 536 C C . ALA A 1 69 ? -2.093 -0.594 -13.869 1.00 86.62 69 ALA A C 1
ATOM 538 O O . ALA A 1 69 ? -1.821 0.503 -14.363 1.00 86.62 69 ALA A O 1
ATOM 539 N N . PHE A 1 70 ? -1.137 -1.492 -13.600 1.00 82.88 70 PHE A N 1
ATOM 540 C CA . PHE A 1 70 ? 0.300 -1.185 -13.657 1.00 82.88 70 PHE A CA 1
ATOM 541 C C . PHE A 1 70 ? 0.741 -0.581 -14.998 1.00 82.88 70 PHE A C 1
ATOM 543 O O . PHE A 1 70 ? 1.563 0.333 -15.027 1.00 82.88 70 PHE A O 1
ATOM 550 N N . ARG A 1 71 ? 0.149 -1.032 -16.117 1.00 81.81 71 ARG A N 1
ATOM 551 C CA . ARG A 1 71 ? 0.469 -0.529 -17.464 1.00 81.81 71 ARG A CA 1
ATOM 552 C C . ARG A 1 71 ? 0.166 0.956 -17.629 1.00 81.81 71 ARG A C 1
ATOM 554 O O . ARG A 1 71 ? 0.914 1.647 -18.315 1.00 81.81 71 ARG A O 1
ATOM 561 N N . ALA A 1 72 ? -0.900 1.450 -17.003 1.00 78.31 72 ALA A N 1
ATOM 562 C CA . ALA A 1 72 ? -1.233 2.871 -17.026 1.00 78.31 72 ALA A CA 1
ATOM 563 C C . ALA A 1 72 ? -0.211 3.707 -16.231 1.00 78.31 72 ALA A C 1
ATOM 565 O O . ALA A 1 72 ? 0.042 4.861 -16.569 1.00 78.31 72 ALA A O 1
ATOM 566 N N . LEU A 1 73 ? 0.419 3.104 -15.218 1.00 72.94 73 LEU A N 1
ATOM 567 C CA . LEU A 1 73 ? 1.355 3.750 -14.295 1.00 72.94 73 LEU A CA 1
ATOM 568 C C . LEU A 1 73 ? 2.827 3.667 -14.742 1.00 72.94 73 LEU A C 1
ATOM 570 O O . LEU A 1 73 ? 3.676 4.325 -14.146 1.00 72.94 73 LEU A O 1
ATOM 574 N N . LEU A 1 74 ? 3.144 2.937 -15.821 1.00 74.88 74 LEU A N 1
ATOM 575 C CA . LEU A 1 74 ? 4.512 2.812 -16.358 1.00 74.88 74 LEU A CA 1
ATOM 576 C C . LEU A 1 74 ? 5.148 4.156 -16.742 1.00 74.88 74 LEU A C 1
ATOM 578 O O . LEU A 1 74 ? 6.363 4.306 -16.680 1.00 74.88 74 LEU A O 1
ATOM 582 N N . ARG A 1 75 ? 4.331 5.137 -17.142 1.00 77.56 75 ARG A N 1
ATOM 583 C CA . ARG A 1 75 ? 4.805 6.458 -17.587 1.00 77.56 75 ARG A CA 1
ATOM 584 C C . ARG A 1 75 ? 5.165 7.401 -16.437 1.00 77.56 75 ARG A C 1
ATOM 586 O O . ARG A 1 75 ? 5.732 8.458 -16.688 1.00 77.56 75 ARG A O 1
ATOM 593 N N . ILE A 1 76 ? 4.803 7.056 -15.202 1.00 80.69 76 ILE A N 1
ATOM 594 C CA . ILE A 1 76 ? 4.997 7.912 -14.029 1.00 80.69 76 ILE A CA 1
ATOM 595 C C . ILE A 1 76 ? 6.247 7.437 -13.279 1.00 80.69 76 ILE A C 1
ATOM 597 O O . ILE A 1 76 ? 6.385 6.232 -13.082 1.00 80.69 76 ILE A O 1
ATOM 601 N N . PRO A 1 77 ? 7.156 8.320 -12.829 1.00 84.56 77 PRO A N 1
ATOM 602 C CA . PRO A 1 77 ? 8.302 7.909 -12.019 1.00 84.56 77 PRO A CA 1
ATOM 603 C C . PRO A 1 77 ? 7.866 7.129 -10.760 1.00 84.56 77 PRO A C 1
ATOM 605 O O . PRO A 1 77 ? 6.935 7.574 -10.080 1.00 84.56 77 PRO A O 1
ATOM 608 N N . PRO A 1 78 ? 8.525 6.010 -10.394 1.00 83.31 78 PRO A N 1
ATOM 609 C CA . PRO A 1 78 ? 8.157 5.196 -9.229 1.00 83.31 78 PRO A CA 1
ATOM 610 C C . PRO A 1 78 ? 8.042 5.998 -7.929 1.00 83.31 78 PRO A C 1
ATOM 612 O O . PRO A 1 78 ? 7.090 5.842 -7.165 1.00 83.31 78 PRO A O 1
ATOM 615 N N . ALA A 1 79 ? 8.984 6.922 -7.720 1.00 83.12 79 ALA A N 1
ATOM 616 C CA . ALA A 1 79 ? 8.997 7.816 -6.569 1.00 83.12 79 ALA A CA 1
ATOM 617 C C . ALA A 1 79 ? 7.769 8.741 -6.524 1.00 83.12 79 ALA A C 1
ATOM 619 O O . ALA A 1 79 ? 7.235 8.993 -5.448 1.00 83.12 79 ALA A O 1
ATOM 620 N N . ALA A 1 80 ? 7.283 9.209 -7.680 1.00 84.81 80 ALA A N 1
ATOM 621 C CA . ALA A 1 80 ? 6.095 10.057 -7.754 1.00 84.81 80 ALA A CA 1
ATOM 622 C C . ALA A 1 80 ? 4.816 9.273 -7.425 1.00 84.81 80 ALA A C 1
ATOM 624 O O . ALA A 1 80 ? 3.950 9.792 -6.723 1.00 84.81 80 ALA A O 1
ATOM 625 N N . VAL A 1 81 ? 4.719 8.010 -7.862 1.00 85.25 81 VAL A N 1
ATOM 626 C CA . VAL A 1 81 ? 3.613 7.115 -7.477 1.00 85.25 81 VAL A CA 1
ATOM 627 C C . VAL A 1 81 ? 3.621 6.881 -5.966 1.00 85.25 81 VAL A C 1
ATOM 629 O O . VAL A 1 81 ? 2.591 7.058 -5.317 1.00 85.25 81 VAL A O 1
ATOM 632 N N . ALA A 1 82 ? 4.783 6.549 -5.395 1.00 85.69 82 ALA A N 1
ATOM 633 C CA . ALA A 1 82 ? 4.928 6.330 -3.958 1.00 85.69 82 ALA A CA 1
ATOM 634 C C . ALA A 1 82 ? 4.583 7.590 -3.144 1.00 85.69 82 ALA A C 1
ATOM 636 O O . ALA A 1 82 ? 3.833 7.509 -2.172 1.00 85.69 82 ALA A O 1
ATOM 637 N N . ALA A 1 83 ? 5.062 8.763 -3.571 1.00 86.94 83 ALA A N 1
ATOM 638 C CA . ALA A 1 83 ? 4.757 10.037 -2.926 1.00 86.94 83 ALA A CA 1
ATOM 639 C C . ALA A 1 83 ? 3.260 10.377 -2.995 1.00 86.94 83 ALA A C 1
ATOM 641 O O . ALA A 1 83 ? 2.674 10.761 -1.984 1.00 86.94 83 ALA A O 1
ATOM 642 N N . ALA A 1 84 ? 2.619 10.190 -4.154 1.00 88.50 84 ALA A N 1
ATOM 643 C CA . ALA A 1 84 ? 1.182 10.410 -4.306 1.00 88.50 84 ALA A CA 1
ATOM 644 C C . ALA A 1 84 ? 0.369 9.478 -3.395 1.00 88.50 84 ALA A C 1
ATOM 646 O O . ALA A 1 84 ? -0.556 9.930 -2.721 1.00 88.50 84 ALA A O 1
ATOM 647 N N . CYS A 1 85 ? 0.750 8.200 -3.317 1.00 89.75 85 CYS A N 1
ATOM 648 C CA . CYS A 1 85 ? 0.112 7.244 -2.415 1.00 89.75 85 CYS A CA 1
ATOM 649 C C . CYS A 1 85 ? 0.279 7.665 -0.950 1.00 89.75 85 CYS A C 1
ATOM 651 O O . CYS A 1 85 ? -0.693 7.675 -0.203 1.00 89.75 85 CYS A O 1
ATOM 653 N N . LEU A 1 86 ? 1.477 8.091 -0.545 1.00 89.56 86 LEU A N 1
ATOM 654 C CA . LEU A 1 86 ? 1.736 8.556 0.817 1.00 89.56 86 LEU A CA 1
ATOM 655 C C . LEU A 1 86 ? 0.884 9.779 1.187 1.00 89.56 86 LEU A C 1
ATOM 657 O O . LEU A 1 86 ? 0.309 9.818 2.274 1.00 89.56 86 LEU A O 1
ATOM 661 N N . VAL A 1 87 ? 0.744 10.745 0.274 1.00 91.50 87 VAL A N 1
ATOM 662 C CA . VAL A 1 87 ? -0.135 11.909 0.469 1.00 91.50 87 VAL A CA 1
ATOM 663 C C . VAL A 1 87 ? -1.591 11.472 0.626 1.00 91.50 87 VAL A C 1
ATOM 665 O O . VAL A 1 87 ? -2.260 11.907 1.559 1.00 91.50 87 VAL A O 1
ATOM 668 N N . LEU A 1 88 ? -2.083 10.587 -0.241 1.00 90.31 88 LEU A N 1
ATOM 669 C CA . LEU A 1 88 ? -3.459 10.088 -0.172 1.00 90.31 88 LEU A CA 1
ATOM 670 C C . LEU A 1 88 ? -3.732 9.307 1.127 1.00 90.31 88 LEU A C 1
ATOM 672 O O . LEU A 1 88 ? -4.780 9.502 1.743 1.00 90.31 88 LEU A O 1
ATOM 676 N N . VAL A 1 89 ? -2.782 8.486 1.586 1.00 90.19 89 VAL A N 1
ATOM 677 C CA . VAL A 1 89 ? -2.855 7.795 2.886 1.00 90.19 89 VAL A CA 1
ATOM 678 C C . VAL A 1 89 ? -2.924 8.802 4.034 1.00 90.19 89 VAL A C 1
ATOM 680 O O . VAL A 1 89 ? -3.788 8.677 4.899 1.00 90.19 89 VAL A O 1
ATOM 683 N N . ALA A 1 90 ? -2.062 9.822 4.026 1.00 87.44 90 ALA A N 1
ATOM 684 C CA . ALA A 1 90 ? -2.025 10.855 5.061 1.00 87.44 90 ALA A CA 1
ATOM 685 C C . ALA A 1 90 ? -3.291 11.731 5.083 1.00 87.44 90 ALA A C 1
ATOM 687 O O . ALA A 1 90 ? -3.721 12.172 6.148 1.00 87.44 90 ALA A O 1
ATOM 688 N N . LEU A 1 91 ? -3.911 11.964 3.922 1.00 88.25 91 LEU A N 1
ATOM 689 C CA . LEU A 1 91 ? -5.170 12.703 3.811 1.00 88.25 91 LEU A CA 1
ATOM 690 C C . LEU A 1 91 ? -6.385 11.875 4.239 1.00 88.25 91 LEU A C 1
ATOM 692 O O . LEU A 1 91 ? -7.380 12.455 4.671 1.00 88.25 91 LEU A O 1
ATOM 696 N N . SER A 1 92 ? -6.314 10.544 4.159 1.00 86.06 92 SER A N 1
ATOM 697 C CA . SER A 1 92 ? -7.418 9.649 4.523 1.00 86.06 92 SER A CA 1
ATOM 698 C C . SER A 1 92 ? -8.057 9.961 5.893 1.00 86.06 92 SER A C 1
ATOM 700 O O . SER A 1 92 ? -9.268 10.196 5.936 1.00 86.06 92 SER A O 1
ATOM 702 N N . PRO A 1 93 ? -7.311 10.073 7.013 1.00 78.56 93 PRO A N 1
ATOM 703 C CA . PRO A 1 93 ? -7.906 10.409 8.310 1.00 78.56 93 PRO A CA 1
ATOM 704 C C . PRO A 1 93 ? -8.542 11.808 8.357 1.00 78.56 93 PRO A C 1
ATOM 706 O O . PRO A 1 93 ? -9.495 12.008 9.103 1.00 78.56 93 PRO A O 1
ATOM 709 N N . ILE A 1 94 ? -8.058 12.764 7.554 1.00 84.25 94 ILE A N 1
ATOM 710 C CA . ILE A 1 94 ? -8.594 14.137 7.487 1.00 84.25 94 ILE A CA 1
ATOM 711 C C . ILE A 1 94 ? -9.909 14.173 6.697 1.00 84.25 94 ILE A C 1
ATOM 713 O O . ILE A 1 94 ? -10.827 14.917 7.038 1.00 84.25 94 ILE A O 1
ATOM 717 N N . VAL A 1 95 ? -10.022 13.365 5.644 1.00 87.12 95 VAL A N 1
ATOM 718 C CA . VAL A 1 95 ? -11.239 13.280 4.823 1.00 87.12 95 VAL A CA 1
ATOM 719 C C . VAL A 1 95 ? -12.316 12.457 5.533 1.00 87.12 95 VAL A C 1
ATOM 721 O O . VAL A 1 95 ? -13.494 12.813 5.512 1.00 87.12 95 VAL A O 1
ATOM 724 N N . PHE A 1 96 ? -11.919 11.378 6.207 1.00 83.62 96 PHE A N 1
ATOM 725 C CA . PHE A 1 96 ? -12.829 10.410 6.815 1.00 83.62 96 PHE A CA 1
ATOM 726 C C . PHE A 1 96 ? -12.909 10.523 8.342 1.00 83.62 96 PHE A C 1
ATOM 728 O O . PHE A 1 96 ? -13.146 9.525 9.017 1.00 83.62 96 PHE A O 1
ATOM 735 N N . VAL A 1 97 ? -12.795 11.738 8.893 1.00 82.44 97 VAL A N 1
ATOM 736 C CA . VAL A 1 97 ? -12.843 11.998 10.351 1.00 82.44 97 VAL A CA 1
ATOM 737 C C . VAL A 1 97 ? -14.056 11.344 11.023 1.00 82.44 97 VAL A C 1
ATOM 739 O O . VAL A 1 97 ? -13.942 10.795 12.111 1.00 82.44 97 VAL A O 1
ATOM 742 N N . LYS A 1 98 ? -15.224 11.378 10.368 1.00 83.19 98 LYS A N 1
ATOM 743 C CA . LYS A 1 98 ? -16.474 10.791 10.886 1.00 83.19 98 LYS A CA 1
ATOM 744 C C . LYS A 1 98 ? -16.655 9.303 10.557 1.00 83.19 98 LYS A C 1
ATOM 746 O O . LYS A 1 98 ? -17.586 8.687 11.063 1.00 83.19 98 LYS A O 1
ATOM 751 N N . TYR A 1 99 ? -15.802 8.740 9.703 1.00 84.94 99 TYR A N 1
ATOM 752 C CA . TYR A 1 99 ? -15.897 7.369 9.194 1.00 84.94 99 TYR A CA 1
ATOM 753 C C . TYR A 1 99 ? -14.528 6.673 9.276 1.00 84.94 99 TYR A C 1
ATOM 755 O O . TYR A 1 99 ? -13.936 6.347 8.244 1.00 84.94 99 TYR A O 1
ATOM 763 N N . PRO A 1 100 ? -14.008 6.431 10.493 1.00 82.31 100 PRO A N 1
ATOM 764 C CA . PRO A 1 100 ? -12.642 5.949 10.707 1.00 82.31 100 PRO A CA 1
ATOM 765 C C . PRO A 1 100 ? -12.343 4.615 10.009 1.00 82.31 100 PRO A C 1
ATOM 767 O O . PRO A 1 100 ? -11.272 4.463 9.426 1.00 82.31 100 PRO A O 1
ATOM 770 N N . ALA A 1 101 ? -13.310 3.692 9.983 1.00 84.81 101 ALA A N 1
ATOM 771 C CA . ALA A 1 101 ? -13.204 2.419 9.264 1.00 84.81 101 ALA A CA 1
ATOM 772 C C . ALA A 1 101 ? -13.029 2.621 7.749 1.00 84.81 101 ALA A C 1
ATOM 774 O O . ALA A 1 101 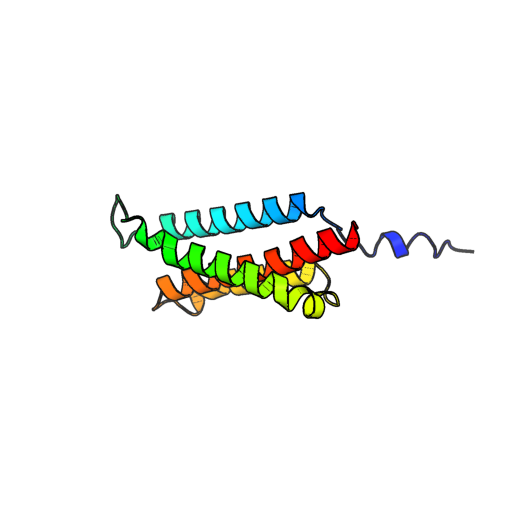? -12.187 1.994 7.112 1.00 84.81 101 ALA A O 1
ATOM 775 N N . MET A 1 102 ? -13.774 3.570 7.175 1.00 87.25 102 MET A N 1
ATOM 776 C CA . MET A 1 102 ? -13.677 3.907 5.757 1.00 87.25 102 MET A CA 1
ATOM 777 C C . MET A 1 102 ? -12.325 4.558 5.443 1.00 87.25 102 MET A C 1
ATOM 779 O O . MET A 1 102 ? -11.700 4.232 4.437 1.00 87.25 102 MET A O 1
ATOM 783 N N . GLY A 1 103 ? -11.823 5.406 6.346 1.00 88.38 103 GLY A N 1
ATOM 784 C CA . GLY A 1 103 ? -10.475 5.961 6.249 1.00 88.38 103 GLY A CA 1
ATOM 785 C C . GLY A 1 103 ? -9.380 4.890 6.304 1.00 88.38 103 GLY A C 1
ATOM 786 O O . GLY A 1 103 ? -8.458 4.906 5.485 1.00 88.38 103 GLY A O 1
ATOM 787 N N . ALA A 1 104 ? -9.499 3.919 7.211 1.00 89.25 104 ALA A N 1
ATOM 788 C CA . ALA A 1 104 ? -8.579 2.786 7.298 1.00 89.25 104 ALA A CA 1
ATOM 789 C C . ALA A 1 104 ? -8.595 1.934 6.017 1.00 89.25 104 ALA A C 1
ATOM 791 O O . ALA A 1 104 ? -7.533 1.617 5.479 1.00 89.25 104 ALA A O 1
ATOM 792 N N . PHE A 1 105 ? -9.786 1.642 5.484 1.00 92.06 105 PHE A N 1
ATOM 793 C CA . PHE A 1 105 ? -9.957 0.940 4.213 1.00 92.06 105 PHE A CA 1
ATOM 794 C C . PHE A 1 105 ? -9.283 1.675 3.050 1.00 92.06 105 PHE A C 1
ATOM 796 O O . PHE A 1 105 ? -8.479 1.081 2.333 1.00 92.06 105 PHE A O 1
ATOM 803 N N . PHE A 1 106 ? -9.560 2.971 2.867 1.00 92.94 106 PHE A N 1
ATOM 804 C CA . PHE A 1 106 ? -8.979 3.744 1.765 1.00 92.94 106 PHE A CA 1
ATOM 805 C C . PHE A 1 106 ? -7.467 3.926 1.910 1.00 92.94 106 PHE A C 1
ATOM 807 O O . PHE A 1 106 ? -6.755 3.876 0.909 1.00 92.94 106 PHE A O 1
ATOM 814 N N . ALA A 1 107 ? -6.958 4.077 3.135 1.00 92.94 107 ALA A N 1
ATOM 815 C CA . ALA A 1 107 ? -5.521 4.098 3.385 1.00 92.94 107 ALA A CA 1
ATOM 816 C C . ALA A 1 107 ? -4.872 2.768 2.968 1.00 92.94 107 ALA A C 1
ATOM 818 O O . ALA A 1 107 ? -3.903 2.775 2.211 1.00 92.94 107 ALA A O 1
ATOM 819 N N . GLY A 1 108 ? -5.451 1.633 3.376 1.00 93.88 108 GLY A N 1
ATOM 820 C CA . GLY A 1 108 ? -5.007 0.310 2.933 1.00 93.88 108 GLY A CA 1
ATOM 821 C C . GLY A 1 108 ? -5.047 0.172 1.410 1.00 93.88 108 GLY A C 1
ATOM 822 O O . GLY A 1 108 ? -4.052 -0.210 0.797 1.00 93.88 108 GLY A O 1
ATOM 823 N N . LEU A 1 109 ? -6.161 0.562 0.784 1.00 94.56 109 LEU A N 1
ATOM 824 C CA . LEU A 1 109 ? -6.356 0.517 -0.668 1.00 94.56 109 LEU A CA 1
ATOM 825 C C . LEU A 1 109 ? -5.289 1.297 -1.434 1.00 94.56 109 LEU A C 1
ATOM 827 O O . LEU A 1 109 ? -4.755 0.796 -2.421 1.00 94.56 109 LEU A O 1
ATOM 831 N N . VAL A 1 110 ? -4.952 2.498 -0.976 1.00 94.88 110 VAL A N 1
ATOM 832 C CA . VAL A 1 110 ? -3.929 3.332 -1.612 1.00 94.88 110 VAL A CA 1
ATOM 833 C C . VAL A 1 110 ? -2.537 2.715 -1.474 1.00 94.88 110 VAL A C 1
ATOM 835 O O . VAL A 1 110 ? -1.795 2.701 -2.458 1.00 94.88 110 VAL A O 1
ATOM 838 N N . ILE A 1 111 ? -2.193 2.174 -0.296 1.00 94.75 111 ILE A N 1
ATOM 839 C CA . ILE A 1 111 ? -0.928 1.446 -0.096 1.00 94.75 111 ILE A CA 1
ATOM 840 C C . ILE A 1 111 ? -0.850 0.292 -1.096 1.00 94.75 111 ILE A C 1
ATOM 842 O O . ILE A 1 111 ? 0.104 0.227 -1.868 1.00 94.75 111 ILE A O 1
ATOM 846 N N . GLY A 1 112 ? -1.891 -0.546 -1.142 1.00 93.81 112 GLY A N 1
ATOM 847 C CA . GLY A 1 112 ? -1.945 -1.701 -2.031 1.00 93.81 112 GLY A CA 1
ATOM 848 C C . GLY A 1 112 ? -1.890 -1.329 -3.514 1.00 93.81 112 GLY A C 1
ATOM 849 O O . GLY A 1 112 ? -1.224 -1.996 -4.298 1.00 93.81 112 GLY A O 1
ATOM 850 N N . LEU A 1 113 ? -2.562 -0.253 -3.928 1.00 92.81 113 LEU A N 1
ATOM 851 C CA . LEU A 1 113 ? -2.545 0.199 -5.322 1.00 92.81 113 LEU A CA 1
ATOM 852 C C . LEU A 1 113 ? -1.137 0.623 -5.743 1.00 92.81 113 LEU A C 1
ATOM 854 O O . LEU A 1 113 ? -0.656 0.199 -6.799 1.00 92.81 113 LEU A O 1
ATOM 858 N N . GLY A 1 114 ? -0.477 1.430 -4.910 1.00 90.44 114 GLY A N 1
ATOM 859 C CA . GLY A 1 114 ? 0.892 1.870 -5.147 1.00 90.44 114 GLY A CA 1
ATOM 860 C C . GLY A 1 114 ? 1.864 0.696 -5.201 1.00 90.44 114 GLY A C 1
ATOM 861 O O . GLY A 1 114 ? 2.610 0.558 -6.171 1.00 90.44 114 GLY A O 1
ATO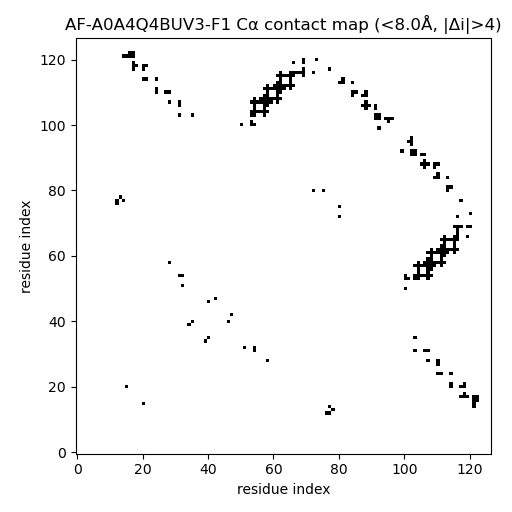M 862 N N . SER 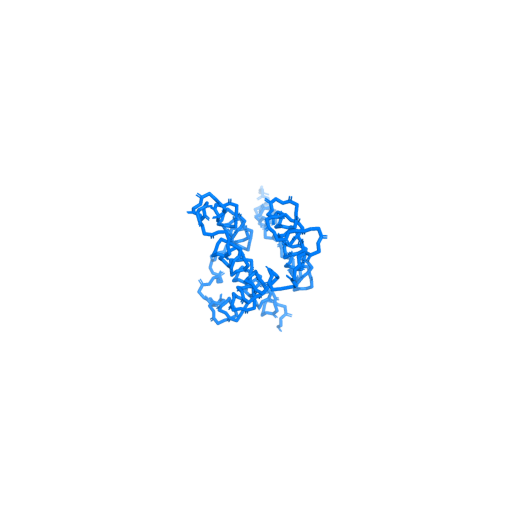A 1 115 ? 1.834 -0.183 -4.200 1.00 90.62 115 SER A N 1
ATOM 863 C CA . SER A 1 115 ? 2.744 -1.326 -4.129 1.00 90.62 115 SER A CA 1
ATOM 864 C C . SER A 1 115 ? 2.491 -2.350 -5.227 1.00 90.62 115 SER A C 1
ATOM 866 O O . SER A 1 115 ? 3.438 -2.725 -5.917 1.00 90.62 115 SER A O 1
ATOM 868 N N . GLY A 1 116 ? 1.239 -2.733 -5.478 1.00 89.44 116 GLY A N 1
ATOM 869 C CA . GLY A 1 116 ? 0.878 -3.647 -6.560 1.00 89.44 116 GLY A CA 1
ATOM 870 C C . GLY A 1 116 ? 1.393 -3.147 -7.911 1.00 89.44 116 GLY A C 1
ATOM 871 O O . GLY A 1 116 ? 2.083 -3.870 -8.631 1.00 89.44 116 GLY A O 1
ATOM 872 N N . ALA A 1 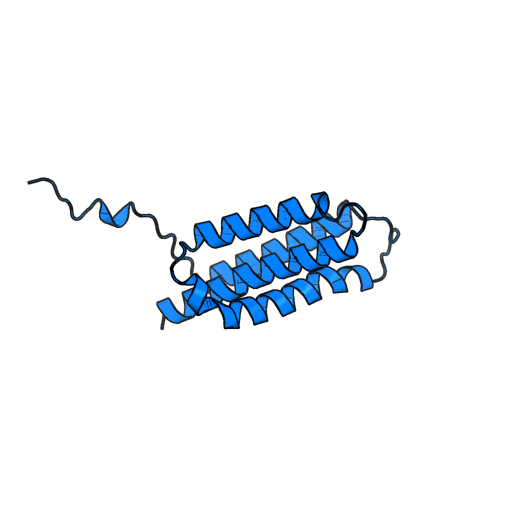117 ? 1.168 -1.873 -8.236 1.00 89.75 117 ALA A N 1
ATOM 873 C CA . ALA A 1 117 ? 1.674 -1.305 -9.483 1.00 89.75 117 ALA A CA 1
ATOM 874 C C . ALA A 1 117 ? 3.215 -1.314 -9.562 1.00 89.75 117 ALA A C 1
ATOM 876 O O . ALA A 1 117 ? 3.780 -1.687 -10.594 1.00 89.75 117 ALA A O 1
ATOM 877 N N . LEU A 1 118 ? 3.902 -0.930 -8.480 1.00 89.19 118 LEU A N 1
ATOM 878 C CA . LEU A 1 118 ? 5.362 -0.782 -8.447 1.00 89.19 118 LEU A CA 1
ATOM 879 C C . LEU A 1 118 ? 6.107 -2.122 -8.393 1.00 89.19 118 LEU A C 1
ATOM 881 O O . LEU A 1 118 ? 7.098 -2.292 -9.102 1.00 89.19 118 LEU A O 1
ATOM 885 N N . ILE A 1 119 ? 5.615 -3.099 -7.627 1.00 89.69 119 ILE A N 1
ATOM 886 C CA . ILE A 1 119 ? 6.178 -4.456 -7.553 1.00 89.69 119 ILE A CA 1
ATOM 887 C C . ILE A 1 119 ? 6.105 -5.118 -8.928 1.00 89.69 119 ILE A C 1
ATOM 889 O O . ILE A 1 119 ? 7.084 -5.703 -9.395 1.00 89.69 119 ILE A O 1
ATOM 893 N N . HIS A 1 120 ? 4.954 -5.020 -9.594 1.00 88.19 120 HIS A N 1
ATOM 894 C CA . HIS A 1 120 ? 4.770 -5.635 -10.902 1.00 88.19 120 HIS A CA 1
ATOM 895 C C . HIS A 1 120 ? 5.562 -4.930 -11.997 1.00 88.19 120 HIS A C 1
ATOM 897 O O . HIS A 1 120 ? 6.160 -5.607 -12.831 1.00 88.19 120 HIS A O 1
ATOM 903 N N . ARG A 1 121 ? 5.655 -3.598 -11.952 1.00 85.50 121 ARG A N 1
ATOM 904 C CA . ARG A 1 121 ? 6.571 -2.846 -12.812 1.00 85.50 121 ARG A CA 1
ATOM 905 C C . ARG A 1 121 ? 8.021 -3.303 -12.631 1.00 85.50 121 ARG A C 1
ATOM 907 O O . ARG A 1 121 ? 8.657 -3.648 -13.620 1.00 85.50 121 ARG A O 1
ATOM 914 N N . ALA A 1 122 ? 8.507 -3.380 -11.392 1.00 85.75 122 ALA A N 1
ATOM 915 C CA . ALA A 1 122 ? 9.877 -3.803 -11.104 1.00 85.75 122 ALA A CA 1
ATOM 916 C C . ALA A 1 122 ? 10.155 -5.238 -11.584 1.00 85.75 122 ALA A C 1
ATOM 918 O O . ALA A 1 122 ? 11.234 -5.513 -12.093 1.00 85.75 122 ALA A O 1
ATOM 919 N N . ARG A 1 123 ? 9.179 -6.153 -11.477 1.00 85.88 123 ARG A N 1
ATOM 920 C CA . ARG A 1 123 ? 9.309 -7.516 -12.025 1.00 85.88 123 ARG A CA 1
ATOM 921 C C . ARG A 1 123 ? 9.402 -7.538 -13.551 1.00 85.88 123 ARG A C 1
ATOM 923 O O . ARG A 1 123 ? 10.139 -8.358 -14.076 1.00 85.88 123 ARG A O 1
ATOM 930 N N . VAL A 1 124 ? 8.661 -6.674 -14.247 1.00 84.19 124 VAL A N 1
ATOM 931 C CA . VAL A 1 124 ? 8.689 -6.588 -15.719 1.00 84.19 124 VAL A CA 1
ATOM 932 C C . VAL A 1 124 ? 9.972 -5.926 -16.219 1.00 84.19 124 VAL A C 1
ATOM 934 O O . VAL A 1 124 ? 10.499 -6.347 -17.235 1.00 84.19 124 VAL A O 1
ATOM 937 N N . GLU A 1 125 ? 10.492 -4.921 -15.515 1.00 79.19 125 GLU A N 1
ATOM 938 C CA . GLU A 1 125 ? 11.763 -4.267 -15.868 1.00 79.19 125 GLU A CA 1
ATOM 939 C C . GLU A 1 125 ? 12.989 -5.168 -15.621 1.00 79.19 125 GLU A C 1
ATOM 941 O O . GLU A 1 125 ? 14.048 -4.932 -16.196 1.00 79.19 125 GLU A O 1
ATOM 946 N N . GLN A 1 126 ? 12.854 -6.186 -14.764 1.00 72.44 126 GLN A N 1
ATOM 947 C CA . GLN A 1 126 ? 13.912 -7.145 -14.422 1.00 72.44 126 GLN A CA 1
ATOM 948 C C . GLN A 1 126 ? 13.864 -8.460 -15.220 1.00 72.44 126 GLN A C 1
ATOM 950 O O . GLN A 1 126 ? 14.800 -9.252 -15.093 1.00 72.44 126 GLN A O 1
ATOM 955 N N . ALA A 1 127 ? 12.789 -8.714 -15.973 1.00 61.91 127 ALA A N 1
ATOM 956 C CA . ALA A 1 127 ? 12.590 -9.919 -16.787 1.00 61.91 127 ALA A CA 1
ATOM 957 C C . ALA A 1 127 ? 13.078 -9.712 -18.226 1.00 61.91 127 ALA A C 1
ATOM 959 O O . ALA A 1 127 ? 13.651 -10.676 -18.780 1.00 61.91 127 ALA A O 1
#

Foldseek 3Di:
DDPPVVVVPVVDLVLDALVVLVVVLVVLLVVLVVCCVVPVCVCDPDRDCVLSCQLQVLQVQLLVQLLVCLVVCLVPRLVVLVVVLVVQLVCLCVVCVVPVSNSSSPNSNSSNNSSNSSSNSNVVVVD

pLDDT: mean 80.17, std 15.66, range [42.47, 96.88]

Radius of gyration: 17.39 Å; Cα contacts (8 Å, |Δi|>4): 147; chains: 1; bounding box: 51×28×51 Å

Mean predicted aligned error: 8.6 Å